Protein AF-A0A0F9YM08-F1 (afdb_monomer)

Structure (mmCIF, N/CA/C/O backbone):
data_AF-A0A0F9YM08-F1
#
_entry.id   AF-A0A0F9YM08-F1
#
loop_
_atom_site.group_PDB
_atom_site.id
_atom_site.type_symbol
_atom_site.label_atom_id
_atom_site.label_alt_id
_atom_site.label_comp_id
_atom_site.label_asym_id
_atom_site.label_entity_id
_atom_site.label_seq_id
_atom_site.pdbx_PDB_ins_code
_atom_site.Cartn_x
_atom_site.Cartn_y
_atom_site.Cartn_z
_atom_site.occupancy
_atom_site.B_iso_or_equiv
_atom_site.auth_seq_id
_atom_site.auth_comp_id
_atom_site.auth_asym_id
_atom_site.auth_atom_id
_atom_site.pdbx_PDB_model_num
ATOM 1 N N . MET A 1 1 ? -4.541 -11.340 -5.999 1.00 58.19 1 MET A N 1
ATOM 2 C CA . MET A 1 1 ? -4.323 -10.224 -6.951 1.00 58.19 1 MET A CA 1
ATOM 3 C C . MET A 1 1 ? -3.268 -9.339 -6.348 1.00 58.19 1 MET A C 1
ATOM 5 O O . MET A 1 1 ? -3.347 -9.070 -5.155 1.00 58.19 1 MET A O 1
ATOM 9 N N . LYS A 1 2 ? -2.281 -8.975 -7.155 1.00 74.56 2 LYS A N 1
ATOM 10 C CA . LYS A 1 2 ? -1.009 -8.440 -6.691 1.00 74.56 2 LYS A CA 1
ATOM 11 C C . LYS A 1 2 ? -1.185 -7.035 -6.115 1.00 74.56 2 LYS A C 1
ATOM 13 O O . LYS A 1 2 ? -2.090 -6.307 -6.532 1.00 74.56 2 LYS A O 1
ATOM 18 N N . LEU A 1 3 ? -0.377 -6.713 -5.114 1.00 77.06 3 LEU A N 1
ATOM 19 C CA . LEU A 1 3 ? -0.469 -5.496 -4.314 1.00 77.06 3 LEU A CA 1
ATOM 20 C C . LEU A 1 3 ? 0.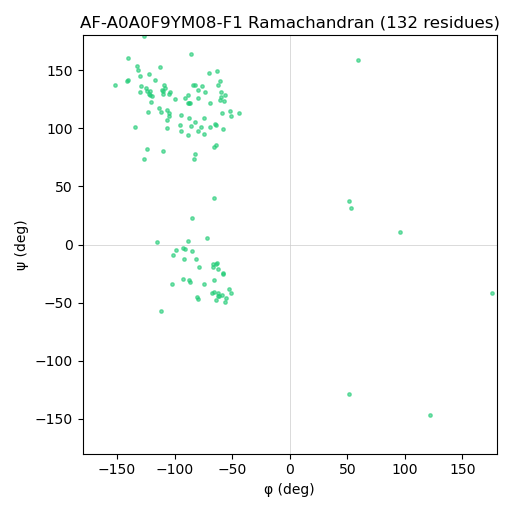871 -4.770 -4.363 1.00 77.06 3 LEU A C 1
ATOM 22 O O . LEU A 1 3 ? 1.907 -5.407 -4.193 1.00 77.06 3 LEU A O 1
ATOM 26 N N . VAL A 1 4 ? 0.817 -3.460 -4.568 1.00 80.94 4 VAL A N 1
ATOM 27 C CA . VAL A 1 4 ? 1.946 -2.545 -4.428 1.00 80.94 4 VAL A CA 1
ATOM 28 C C . VAL A 1 4 ? 1.699 -1.667 -3.206 1.00 80.94 4 VAL A C 1
ATOM 30 O O . VAL A 1 4 ? 0.616 -1.104 -3.052 1.00 80.94 4 VAL A O 1
ATOM 33 N N . VAL A 1 5 ? 2.688 -1.573 -2.329 1.00 79.81 5 VAL A N 1
ATOM 34 C CA . VAL A 1 5 ? 2.722 -0.645 -1.201 1.00 79.81 5 VAL A CA 1
ATOM 35 C C . VAL A 1 5 ? 3.692 0.460 -1.557 1.00 79.81 5 VAL A C 1
ATOM 37 O O . VAL A 1 5 ? 4.887 0.206 -1.654 1.00 79.81 5 VAL A O 1
ATOM 40 N N . ASP A 1 6 ? 3.156 1.650 -1.788 1.00 81.25 6 ASP A N 1
ATOM 41 C CA . ASP A 1 6 ? 3.909 2.857 -2.097 1.00 81.25 6 ASP A CA 1
ATOM 42 C C . ASP A 1 6 ? 3.873 3.773 -0.873 1.00 81.25 6 ASP A C 1
ATOM 44 O O . ASP A 1 6 ? 2.821 4.296 -0.489 1.00 81.25 6 ASP A O 1
ATOM 48 N N . SER A 1 7 ? 5.010 3.866 -0.194 1.00 80.88 7 SER A N 1
ATOM 49 C CA . SER A 1 7 ? 5.114 4.473 1.131 1.00 80.88 7 SER A CA 1
ATOM 50 C C . SER A 1 7 ? 6.391 5.290 1.249 1.00 80.88 7 SER A C 1
ATOM 52 O O . SER A 1 7 ? 7.436 4.884 0.740 1.00 80.88 7 SER A O 1
ATOM 54 N N . TYR A 1 8 ? 6.308 6.428 1.930 1.00 78.44 8 TYR A N 1
ATOM 55 C CA . TYR A 1 8 ? 7.387 7.406 1.998 1.00 78.44 8 TYR A CA 1
ATOM 56 C C . TYR A 1 8 ? 7.989 7.480 3.400 1.00 78.44 8 TYR A C 1
ATOM 58 O O . TYR A 1 8 ? 9.177 7.231 3.557 1.00 78.44 8 TYR A O 1
ATOM 66 N N . GLU A 1 9 ? 7.186 7.759 4.428 1.00 80.38 9 GLU A N 1
ATOM 67 C CA . GLU A 1 9 ? 7.691 7.889 5.802 1.00 80.38 9 GLU A CA 1
ATOM 68 C C . GLU A 1 9 ? 7.737 6.533 6.509 1.00 80.38 9 GLU A C 1
ATOM 70 O O . GLU A 1 9 ? 8.618 6.274 7.330 1.00 80.38 9 GLU A O 1
ATOM 75 N N . ILE A 1 10 ? 6.804 5.640 6.177 1.00 83.19 10 ILE A N 1
ATOM 76 C CA . ILE A 1 10 ? 6.689 4.337 6.827 1.00 83.19 10 ILE A CA 1
ATOM 77 C C . ILE A 1 10 ? 7.232 3.248 5.906 1.00 83.19 10 ILE A C 1
ATOM 79 O O . ILE A 1 10 ? 6.797 3.147 4.763 1.00 83.19 10 ILE A O 1
ATOM 83 N N . PRO A 1 11 ? 8.103 2.346 6.387 1.00 85.12 11 PRO A N 1
ATOM 84 C CA . PRO A 1 11 ? 8.531 1.202 5.594 1.00 85.12 11 PRO A CA 1
ATOM 85 C C . PRO A 1 11 ? 7.347 0.335 5.135 1.00 85.12 11 PRO A C 1
ATOM 87 O O . PRO A 1 11 ? 6.599 -0.212 5.955 1.00 85.12 11 PRO A O 1
ATOM 90 N N . GLY A 1 12 ? 7.214 0.127 3.822 1.00 84.88 12 GLY A N 1
ATOM 91 C CA . GLY A 1 12 ? 6.104 -0.627 3.228 1.00 84.88 12 GLY A CA 1
ATOM 92 C C . GLY A 1 12 ? 5.969 -2.070 3.733 1.00 84.88 12 GLY A C 1
ATOM 93 O O . GLY A 1 12 ? 4.868 -2.630 3.763 1.00 84.88 12 GLY A O 1
ATOM 94 N N . ILE A 1 13 ? 7.059 -2.674 4.223 1.00 86.00 13 ILE A N 1
ATOM 95 C CA . ILE A 1 13 ? 7.022 -3.968 4.922 1.00 86.00 13 ILE A CA 1
ATOM 96 C C . ILE A 1 13 ? 6.117 -3.917 6.161 1.00 86.00 13 ILE A C 1
ATOM 98 O O . ILE A 1 13 ? 5.360 -4.862 6.396 1.00 86.00 13 ILE A O 1
ATOM 102 N N . ILE A 1 14 ? 6.189 -2.851 6.964 1.00 87.69 14 ILE A N 1
ATOM 103 C CA . ILE A 1 14 ? 5.410 -2.713 8.205 1.00 87.69 14 ILE A CA 1
ATOM 104 C C . ILE A 1 14 ? 3.921 -2.668 7.864 1.00 87.69 14 ILE A C 1
ATOM 106 O O . ILE A 1 14 ? 3.127 -3.429 8.423 1.00 87.69 14 ILE A O 1
ATOM 110 N N . ILE A 1 15 ? 3.568 -1.846 6.875 1.00 87.50 15 ILE A N 1
ATOM 111 C CA . ILE A 1 15 ? 2.209 -1.722 6.338 1.00 87.50 15 ILE A CA 1
ATOM 112 C C . ILE A 1 15 ? 1.700 -3.087 5.854 1.00 87.50 15 ILE A C 1
ATOM 114 O O . ILE A 1 15 ? 0.615 -3.535 6.236 1.00 87.50 15 ILE A O 1
ATOM 118 N N . SER A 1 16 ? 2.512 -3.786 5.059 1.00 87.62 16 SER A N 1
ATOM 119 C CA . SER A 1 16 ? 2.169 -5.083 4.468 1.00 87.62 16 SER A CA 1
ATOM 120 C C . SER A 1 16 ? 1.908 -6.167 5.510 1.00 87.62 16 SER A C 1
ATOM 122 O O . SER A 1 16 ? 0.922 -6.907 5.417 1.00 87.62 16 SER A O 1
ATOM 124 N N . LYS A 1 17 ? 2.761 -6.241 6.537 1.00 87.44 17 LYS A N 1
ATOM 125 C CA . LYS A 1 17 ? 2.621 -7.208 7.630 1.00 87.44 17 LYS A CA 1
ATOM 126 C C . LYS A 1 17 ? 1.395 -6.926 8.492 1.00 87.44 17 LYS A C 1
ATOM 128 O O . LYS A 1 17 ? 0.691 -7.864 8.852 1.00 87.44 17 LYS A O 1
ATOM 133 N N . GLN A 1 18 ? 1.114 -5.665 8.815 1.00 86.75 18 GLN A N 1
ATOM 134 C CA . GLN A 1 18 ? 0.013 -5.337 9.723 1.00 86.75 18 GLN A CA 1
ATOM 135 C C . GLN A 1 18 ? -1.363 -5.362 9.049 1.00 86.75 18 GLN A C 1
ATOM 137 O O . GLN A 1 18 ? -2.296 -5.955 9.591 1.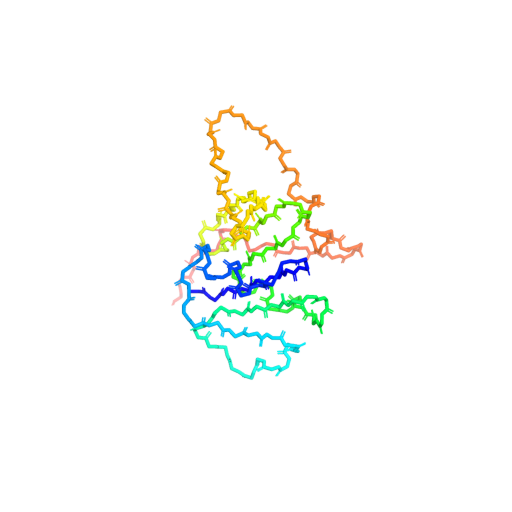00 86.75 18 GLN A O 1
ATOM 142 N N . ILE A 1 19 ? -1.509 -4.744 7.872 1.00 84.44 19 ILE A N 1
ATOM 143 C CA . ILE A 1 19 ? -2.819 -4.602 7.214 1.00 84.44 19 ILE A CA 1
ATOM 144 C C . ILE A 1 19 ? -3.211 -5.884 6.484 1.00 84.44 19 ILE A C 1
ATOM 146 O O . ILE A 1 19 ? -4.349 -6.345 6.597 1.00 84.44 19 ILE A O 1
ATOM 150 N N . PHE A 1 20 ? -2.276 -6.469 5.736 1.00 81.25 20 PHE A N 1
ATOM 151 C CA . PHE A 1 20 ? -2.569 -7.596 4.850 1.00 81.25 20 PHE A CA 1
ATOM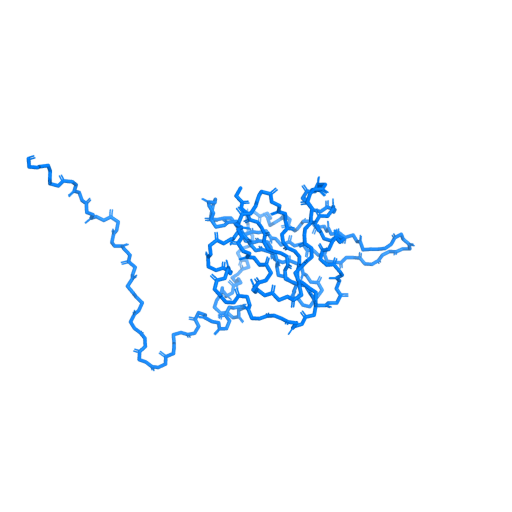 152 C C . PHE A 1 20 ? -2.154 -8.945 5.437 1.00 81.25 20 PHE A C 1
ATOM 154 O O . PHE A 1 20 ? -2.532 -9.979 4.889 1.00 81.25 20 PHE A O 1
ATOM 161 N N . LYS A 1 21 ? -1.427 -8.951 6.567 1.00 82.12 21 LYS A N 1
ATOM 162 C CA . LYS A 1 21 ? -0.910 -10.168 7.221 1.00 82.12 21 LYS A CA 1
ATOM 163 C C . LYS A 1 21 ? -0.101 -11.044 6.260 1.00 82.12 21 LYS A C 1
ATOM 165 O O . LYS A 1 21 ? -0.099 -12.269 6.371 1.00 82.12 21 LYS A O 1
ATOM 170 N N . CYS A 1 22 ? 0.564 -10.413 5.294 1.00 76.75 22 CYS A N 1
ATOM 171 C CA . CYS A 1 22 ? 1.325 -11.109 4.268 1.00 76.75 22 CYS A CA 1
ATOM 172 C C . CYS A 1 22 ? 2.691 -11.540 4.808 1.00 76.75 22 CYS A C 1
ATOM 174 O O . CYS A 1 22 ? 3.408 -10.750 5.420 1.00 76.75 22 CYS A O 1
ATOM 176 N N . SER A 1 23 ? 3.053 -12.795 4.547 1.00 70.00 23 SER A N 1
ATOM 177 C CA . SER A 1 23 ? 4.379 -13.350 4.838 1.00 70.00 23 SER A CA 1
ATOM 178 C C . SER A 1 23 ? 5.336 -13.233 3.650 1.00 70.00 23 SER A C 1
ATOM 180 O O . SER A 1 23 ? 6.538 -13.095 3.857 1.00 70.00 23 SER A O 1
ATOM 182 N N . ASN A 1 24 ? 4.814 -13.252 2.418 1.00 83.31 24 ASN A N 1
ATOM 183 C CA . ASN A 1 24 ? 5.601 -13.112 1.196 1.00 83.31 24 ASN A CA 1
ATOM 184 C C . ASN A 1 24 ? 5.589 -11.650 0.730 1.00 83.31 24 ASN A C 1
ATOM 186 O O . ASN A 1 24 ? 4.574 -11.159 0.226 1.00 83.31 24 ASN A O 1
ATOM 190 N N . ILE A 1 25 ? 6.697 -10.955 0.980 1.00 85.94 25 ILE A N 1
ATOM 191 C CA . ILE A 1 25 ? 6.882 -9.533 0.685 1.00 85.94 25 ILE A CA 1
ATOM 192 C C . ILE A 1 25 ? 8.183 -9.376 -0.099 1.00 85.94 25 ILE A C 1
ATOM 194 O O . ILE A 1 25 ? 9.199 -9.982 0.239 1.00 85.94 25 ILE A O 1
ATOM 198 N N . THR A 1 26 ? 8.156 -8.558 -1.141 1.00 85.56 26 THR A N 1
ATOM 199 C CA . THR A 1 26 ? 9.310 -8.242 -1.979 1.00 85.56 26 THR A CA 1
ATOM 200 C C . THR A 1 26 ? 9.517 -6.738 -1.972 1.00 85.56 26 THR A C 1
ATOM 202 O O . THR A 1 26 ? 8.669 -5.998 -2.462 1.00 85.56 26 THR A O 1
ATOM 205 N N . GLU A 1 27 ? 10.632 -6.281 -1.409 1.00 84.44 27 GLU A N 1
ATOM 206 C CA . GLU A 1 27 ? 11.048 -4.887 -1.556 1.00 84.44 27 GLU A CA 1
ATOM 207 C C . GLU A 1 27 ? 11.584 -4.656 -2.965 1.00 84.44 27 GLU A C 1
ATOM 209 O O . GLU A 1 27 ? 12.403 -5.430 -3.464 1.00 84.44 27 GLU A O 1
ATOM 214 N N . LEU A 1 28 ? 11.102 -3.595 -3.596 1.00 80.56 28 LEU A N 1
ATOM 215 C CA . LEU A 1 28 ? 11.549 -3.129 -4.894 1.00 80.56 28 LEU A CA 1
ATOM 216 C C . LEU A 1 28 ? 12.413 -1.893 -4.697 1.00 80.56 28 LEU A C 1
ATOM 218 O O . LEU A 1 28 ? 12.004 -0.950 -4.020 1.00 80.56 28 LEU A O 1
ATOM 222 N N . LYS A 1 29 ? 13.591 -1.911 -5.318 1.00 75.94 29 LYS A N 1
ATOM 223 C CA . LYS A 1 29 ? 14.453 -0.732 -5.442 1.00 75.94 29 LYS A CA 1
ATOM 224 C C . LYS A 1 29 ? 14.347 -0.142 -6.842 1.00 75.94 29 LYS A C 1
ATOM 226 O O . LYS A 1 29 ? 14.381 1.072 -6.987 1.00 75.94 29 LYS A O 1
ATOM 231 N N . ASP A 1 30 ? 14.167 -0.997 -7.848 1.00 73.62 30 ASP A N 1
ATOM 232 C CA . ASP A 1 30 ? 13.883 -0.619 -9.229 1.00 73.62 30 ASP A CA 1
ATOM 233 C C . ASP A 1 30 ? 12.697 -1.446 -9.774 1.00 73.62 30 ASP A C 1
ATOM 235 O O . ASP A 1 30 ? 12.464 -2.593 -9.395 1.00 73.62 30 ASP A O 1
ATOM 239 N N . ILE A 1 31 ? 11.933 -0.873 -10.705 1.00 72.50 31 ILE A N 1
ATOM 240 C CA . ILE A 1 31 ? 10.829 -1.527 -11.411 1.00 72.50 31 ILE A CA 1
ATOM 241 C C . ILE A 1 31 ? 11.356 -2.656 -12.287 1.00 72.50 31 ILE A C 1
ATOM 243 O O . ILE A 1 31 ? 10.671 -3.656 -12.498 1.00 72.50 31 ILE A O 1
ATOM 247 N N . ASN A 1 32 ? 12.589 -2.495 -12.772 1.00 75.00 32 ASN A N 1
ATOM 248 C CA . ASN A 1 32 ? 13.280 -3.476 -13.594 1.00 75.00 32 ASN A CA 1
ATOM 249 C C . ASN A 1 32 ? 13.605 -4.761 -12.816 1.00 75.00 32 ASN A C 1
ATOM 251 O O . ASN A 1 32 ? 13.828 -5.801 -13.434 1.00 75.00 32 ASN A O 1
ATOM 255 N N . ASP A 1 33 ? 13.550 -4.728 -11.478 1.00 74.19 33 ASP A N 1
ATOM 256 C CA . ASP A 1 33 ? 13.682 -5.924 -10.639 1.00 74.19 33 ASP A CA 1
ATOM 257 C C . ASP A 1 33 ? 12.493 -6.887 -10.831 1.00 74.19 33 ASP A C 1
ATOM 259 O O . ASP A 1 33 ? 12.585 -8.085 -10.537 1.00 74.19 33 ASP A O 1
ATOM 263 N N . ILE A 1 34 ? 11.367 -6.397 -11.368 1.00 75.62 34 ILE A N 1
ATOM 264 C CA . ILE A 1 34 ? 10.211 -7.218 -11.732 1.00 75.62 34 ILE A CA 1
ATOM 265 C C . ILE A 1 34 ? 10.442 -7.842 -13.112 1.00 75.62 34 ILE A C 1
ATOM 267 O O . ILE A 1 34 ? 9.884 -7.423 -14.124 1.00 75.62 34 ILE A O 1
ATOM 271 N N . THR A 1 35 ? 11.249 -8.897 -13.143 1.00 73.31 35 THR A N 1
ATOM 272 C CA . THR A 1 35 ? 11.428 -9.737 -14.339 1.00 73.31 35 THR A CA 1
ATOM 273 C C . THR A 1 35 ? 10.225 -10.643 -14.592 1.00 73.31 35 THR A C 1
ATOM 275 O O . THR A 1 35 ? 9.843 -10.885 -15.734 1.00 73.31 35 THR A O 1
ATOM 278 N N . GLU A 1 36 ? 9.586 -11.106 -13.519 1.00 75.50 36 GLU A N 1
ATOM 279 C CA . GLU A 1 36 ? 8.366 -11.901 -13.559 1.00 75.50 36 GLU A CA 1
ATOM 280 C C . GLU A 1 36 ? 7.444 -11.485 -12.417 1.00 75.50 36 GLU A C 1
ATOM 282 O O . GLU A 1 36 ? 7.872 -11.219 -11.287 1.00 75.50 36 GLU A O 1
ATOM 287 N N . ILE A 1 37 ? 6.147 -11.440 -12.709 1.00 73.06 37 ILE A N 1
ATOM 288 C CA . ILE A 1 37 ? 5.174 -10.995 -11.732 1.00 73.06 37 ILE A CA 1
ATOM 289 C C . ILE A 1 37 ? 4.738 -12.155 -10.820 1.00 73.06 37 ILE A C 1
ATOM 291 O O . ILE A 1 37 ? 3.860 -12.946 -11.176 1.00 73.06 37 ILE A O 1
ATOM 295 N N . LYS A 1 38 ? 5.282 -12.181 -9.603 1.00 75.81 38 LYS A N 1
ATOM 296 C CA . LYS A 1 38 ? 5.082 -13.208 -8.568 1.00 75.81 38 LYS A CA 1
ATOM 297 C C . LYS A 1 38 ? 3.838 -12.950 -7.709 1.00 75.81 38 LYS A C 1
ATOM 299 O O . LYS A 1 38 ? 3.291 -11.846 -7.695 1.00 75.81 38 LYS A O 1
ATOM 304 N N . ASP A 1 39 ? 3.393 -13.973 -6.976 1.00 75.56 39 ASP A N 1
ATOM 305 C CA . ASP A 1 39 ? 2.344 -13.847 -5.953 1.00 75.56 39 ASP A CA 1
ATOM 306 C C . ASP A 1 39 ? 2.954 -13.364 -4.625 1.00 75.56 39 ASP A C 1
ATOM 308 O O . ASP A 1 39 ? 3.203 -14.124 -3.688 1.00 75.56 39 ASP A O 1
ATOM 312 N N . THR A 1 40 ? 3.305 -12.080 -4.605 1.00 78.75 40 THR A N 1
ATOM 313 C CA . THR A 1 40 ? 3.952 -11.385 -3.487 1.00 78.75 40 THR A CA 1
ATOM 314 C C . THR A 1 40 ? 3.367 -9.981 -3.343 1.00 78.75 40 THR A C 1
ATOM 316 O O . THR A 1 40 ? 2.752 -9.450 -4.277 1.00 78.75 40 THR A O 1
ATOM 319 N N . VAL A 1 41 ? 3.542 -9.382 -2.166 1.00 82.56 41 VAL A N 1
ATOM 320 C CA . VAL A 1 41 ? 3.307 -7.949 -1.975 1.00 82.56 41 VAL A CA 1
ATOM 321 C C . VAL A 1 41 ? 4.586 -7.211 -2.324 1.00 82.56 41 VAL A C 1
ATOM 323 O O . VAL A 1 41 ? 5.630 -7.460 -1.728 1.00 82.56 41 VAL A O 1
ATOM 326 N N . TYR A 1 42 ? 4.497 -6.308 -3.287 1.00 83.88 42 TYR A N 1
ATOM 327 C CA . TYR A 1 42 ? 5.613 -5.474 -3.690 1.00 83.88 42 TYR A CA 1
ATOM 328 C C . TYR A 1 42 ? 5.622 -4.208 -2.841 1.00 83.88 42 TYR A C 1
ATOM 330 O O . TYR A 1 42 ? 4.636 -3.480 -2.823 1.00 83.88 42 TYR A O 1
ATOM 338 N N . CYS A 1 43 ? 6.712 -3.949 -2.133 1.00 84.12 43 CYS A N 1
ATOM 339 C CA . CYS A 1 43 ? 6.875 -2.755 -1.313 1.00 84.12 43 CYS A CA 1
ATOM 340 C C . CYS A 1 43 ? 7.902 -1.838 -1.950 1.00 84.12 43 CYS A C 1
ATOM 342 O O . CYS A 1 43 ? 8.992 -2.286 -2.289 1.00 84.12 43 CYS A O 1
ATOM 344 N N . VAL A 1 44 ? 7.565 -0.564 -2.064 1.00 80.06 44 VAL A N 1
ATOM 345 C CA . VAL A 1 44 ? 8.464 0.488 -2.518 1.00 80.06 44 VAL A CA 1
ATOM 346 C C . VAL A 1 44 ? 8.538 1.505 -1.390 1.00 80.06 44 VAL A C 1
ATOM 348 O O . VAL A 1 44 ? 7.514 1.901 -0.821 1.00 80.06 44 VAL A O 1
ATOM 351 N N . HIS A 1 45 ? 9.764 1.842 -1.014 1.00 72.62 45 HIS A N 1
ATOM 352 C CA . HIS A 1 45 ? 10.047 2.794 0.045 1.00 72.62 45 HIS A CA 1
ATOM 353 C C . HIS A 1 45 ? 10.936 3.902 -0.504 1.00 72.62 45 HIS A C 1
ATOM 355 O O . HIS A 1 45 ? 11.919 3.603 -1.190 1.00 72.62 45 HIS A O 1
ATOM 361 N N . GLU A 1 46 ? 10.549 5.147 -0.211 1.00 63.78 46 GLU A N 1
ATOM 362 C CA . GLU A 1 46 ? 11.096 6.370 -0.813 1.00 63.78 46 GLU A CA 1
ATOM 363 C C . GLU A 1 46 ? 10.895 6.379 -2.348 1.00 63.78 46 GLU A C 1
ATOM 365 O O . GLU A 1 46 ? 10.667 5.338 -2.960 1.00 63.78 46 GLU A O 1
ATOM 370 N N . GLU A 1 47 ? 10.919 7.541 -3.011 1.00 62.47 47 GLU A N 1
ATOM 371 C CA . GLU A 1 47 ? 10.721 7.695 -4.476 1.00 62.47 47 GLU A CA 1
ATOM 372 C C . GLU A 1 47 ? 11.849 7.059 -5.331 1.00 62.47 47 GLU A C 1
ATOM 374 O O . GLU A 1 47 ? 12.299 7.605 -6.334 1.00 62.47 47 GLU A O 1
ATOM 379 N N . SER A 1 48 ? 12.341 5.886 -4.947 1.00 62.84 48 SER A N 1
ATOM 380 C CA . SER A 1 48 ? 13.407 5.130 -5.596 1.00 62.84 48 SER A CA 1
ATOM 381 C C . SER A 1 48 ? 13.039 4.662 -7.006 1.00 62.84 48 SER A C 1
ATOM 383 O O . SER A 1 48 ? 13.925 4.316 -7.786 1.00 62.84 48 SER A O 1
ATOM 385 N N . CYS A 1 49 ? 11.747 4.662 -7.359 1.00 67.00 49 CYS A N 1
ATOM 386 C CA . CYS A 1 49 ? 11.265 3.967 -8.539 1.00 67.00 49 CYS A CA 1
ATOM 387 C C . CYS A 1 49 ? 9.992 4.574 -9.169 1.00 67.00 49 CYS A C 1
ATOM 389 O O . CYS A 1 49 ? 9.018 4.878 -8.480 1.00 67.00 49 CYS A O 1
ATOM 391 N N . ASP A 1 50 ? 9.953 4.682 -10.506 1.00 71.69 50 ASP A N 1
ATOM 392 C CA . ASP A 1 50 ? 8.741 5.054 -11.251 1.00 71.69 50 ASP A CA 1
ATOM 393 C C . ASP A 1 50 ? 7.766 3.871 -11.367 1.00 71.69 50 ASP A C 1
ATOM 395 O O . ASP A 1 50 ? 7.889 2.989 -12.221 1.00 71.69 50 ASP A O 1
ATOM 399 N N . LEU A 1 51 ? 6.736 3.889 -10.523 1.00 73.62 51 LEU A N 1
ATOM 400 C CA . LEU A 1 51 ? 5.732 2.829 -10.447 1.00 73.62 51 LEU A CA 1
ATOM 401 C C . LEU A 1 51 ? 4.546 3.018 -11.399 1.00 73.62 51 LEU A C 1
ATOM 403 O O . LEU 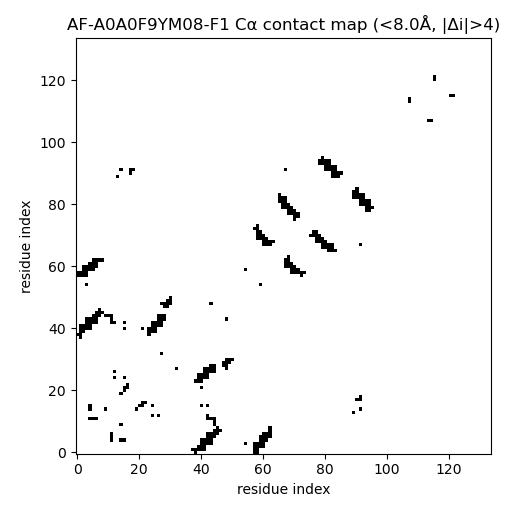A 1 51 ? 3.619 2.207 -11.357 1.00 73.62 51 LEU A O 1
ATOM 407 N N . ARG A 1 52 ? 4.523 4.056 -12.253 1.00 73.62 52 ARG A N 1
ATOM 408 C CA . ARG A 1 52 ? 3.352 4.377 -13.102 1.00 73.62 52 ARG A CA 1
ATOM 409 C C . ARG A 1 52 ? 2.847 3.169 -13.891 1.00 73.62 52 ARG A C 1
ATOM 411 O O . ARG A 1 52 ? 1.644 2.925 -13.945 1.00 73.62 52 ARG A O 1
ATOM 418 N N . LYS A 1 53 ? 3.771 2.375 -14.442 1.00 70.50 53 LYS A N 1
ATOM 419 C CA . LYS A 1 53 ? 3.449 1.186 -15.246 1.00 70.50 53 LYS A CA 1
ATOM 420 C C . LYS A 1 53 ? 2.766 0.086 -14.437 1.00 70.50 53 LYS A C 1
ATOM 422 O O . LYS A 1 53 ? 1.832 -0.533 -14.935 1.00 70.50 53 LYS A O 1
ATOM 427 N N . ILE A 1 54 ? 3.206 -0.163 -13.202 1.00 73.44 54 ILE A N 1
ATOM 428 C CA . ILE A 1 54 ? 2.651 -1.251 -12.383 1.00 73.44 54 ILE A CA 1
ATOM 429 C C . ILE A 1 54 ? 1.431 -0.808 -11.590 1.00 73.44 54 ILE A C 1
ATOM 431 O O . ILE A 1 54 ? 0.519 -1.607 -11.402 1.00 73.44 54 ILE A O 1
ATOM 435 N N . LYS A 1 55 ? 1.351 0.467 -11.189 1.00 73.75 55 LYS A N 1
ATOM 436 C CA . LYS A 1 55 ? 0.196 0.990 -10.457 1.00 73.75 55 LYS A CA 1
ATOM 437 C C . LYS A 1 55 ? -1.091 0.686 -11.200 1.00 73.75 55 LYS A C 1
ATOM 439 O O . LYS A 1 55 ? -2.049 0.276 -10.564 1.00 73.75 55 LYS A O 1
ATOM 444 N N . TYR A 1 56 ? -1.113 0.763 -12.533 1.00 70.31 56 TYR A N 1
ATOM 445 C CA . TYR A 1 56 ? -2.294 0.434 -13.336 1.00 70.31 56 TYR A CA 1
ATOM 446 C C . TYR A 1 56 ? -2.846 -0.984 -13.076 1.00 70.31 56 TYR A C 1
ATOM 448 O O . TYR A 1 56 ? -4.044 -1.128 -12.835 1.00 70.31 56 TYR A O 1
ATOM 456 N N . TYR A 1 57 ? -1.985 -2.004 -13.025 1.00 71.88 57 TYR A N 1
ATOM 457 C CA . TYR A 1 57 ? -2.389 -3.419 -12.981 1.00 71.88 57 TYR A CA 1
ATOM 458 C C . TYR A 1 57 ? -2.553 -4.003 -11.569 1.00 71.88 57 TYR A C 1
ATOM 460 O O . TYR A 1 57 ? -3.073 -5.111 -11.411 1.00 71.88 57 TYR A O 1
ATOM 468 N N . PHE A 1 58 ? -2.094 -3.298 -10.536 1.00 79.56 58 PHE A N 1
ATOM 469 C CA . PHE A 1 58 ? -1.997 -3.829 -9.178 1.00 79.56 58 PHE A CA 1
ATOM 470 C C . PHE A 1 58 ? -2.982 -3.112 -8.257 1.00 79.56 58 PHE A C 1
ATOM 472 O O . PHE A 1 58 ? -3.345 -1.957 -8.473 1.00 79.56 58 PHE A O 1
ATOM 479 N N . ASN A 1 59 ? -3.421 -3.801 -7.203 1.00 82.75 59 ASN A N 1
ATOM 480 C CA . ASN A 1 59 ? -3.972 -3.079 -6.062 1.00 82.75 59 ASN A CA 1
ATOM 481 C C . ASN A 1 59 ? -2.867 -2.210 -5.473 1.00 82.75 59 ASN A C 1
ATOM 483 O O . ASN A 1 59 ? -1.703 -2.606 -5.500 1.00 82.75 59 ASN A O 1
ATOM 487 N N . GLU A 1 60 ? -3.232 -1.077 -4.900 1.00 85.06 60 GLU A N 1
ATOM 488 C CA . GLU A 1 60 ? -2.254 -0.154 -4.334 1.00 85.06 60 GLU A CA 1
ATOM 489 C C . GLU A 1 60 ? -2.647 0.241 -2.921 1.00 85.06 60 GLU A C 1
ATOM 491 O O . GLU A 1 60 ? -3.829 0.362 -2.597 1.00 85.06 60 GLU A O 1
ATOM 496 N N . ILE A 1 61 ? -1.649 0.420 -2.071 1.00 85.44 61 ILE A N 1
ATOM 497 C CA . ILE A 1 61 ? -1.782 1.199 -0.852 1.00 85.44 61 ILE A CA 1
ATOM 498 C C . ILE A 1 61 ? -0.788 2.348 -0.936 1.00 85.44 61 ILE A C 1
ATOM 500 O O . ILE A 1 61 ? 0.382 2.130 -1.238 1.00 85.44 61 ILE A O 1
ATOM 504 N N . VAL A 1 62 ? -1.293 3.557 -0.732 1.00 84.75 62 VAL A N 1
ATOM 505 C CA . VAL A 1 62 ? -0.532 4.796 -0.869 1.00 84.75 62 VAL A CA 1
ATOM 506 C C . VAL A 1 62 ? -0.562 5.527 0.460 1.00 84.75 62 VAL A C 1
ATOM 508 O O . VAL A 1 62 ? -1.627 5.685 1.067 1.00 84.75 62 VAL A O 1
ATOM 511 N N . GLU A 1 63 ? 0.605 5.968 0.905 1.00 82.19 63 GLU A N 1
ATOM 512 C CA . GLU A 1 63 ? 0.742 6.864 2.044 1.00 82.19 63 GLU A CA 1
ATOM 513 C C . GLU A 1 63 ? 0.455 8.316 1.641 1.00 82.19 63 GLU A C 1
ATOM 515 O O . GLU A 1 63 ? 1.019 8.842 0.684 1.00 82.19 63 GLU A O 1
ATOM 520 N N . ILE A 1 64 ? -0.462 8.970 2.357 1.00 81.75 64 ILE A N 1
ATOM 521 C CA . ILE A 1 64 ? -0.860 10.361 2.125 1.00 81.75 64 ILE A CA 1
ATOM 522 C C . ILE A 1 64 ? -0.918 11.079 3.473 1.00 81.75 64 ILE A C 1
ATOM 524 O O . ILE A 1 64 ? -1.915 10.981 4.201 1.00 81.75 64 ILE A O 1
ATOM 528 N N . LYS A 1 65 ? 0.124 11.861 3.783 1.00 80.88 65 LYS A N 1
ATOM 529 C CA . LYS A 1 65 ? 0.287 12.508 5.099 1.00 80.88 65 LYS A CA 1
ATOM 530 C C . LYS A 1 65 ? 0.142 11.443 6.205 1.00 80.88 65 LYS A C 1
ATOM 532 O O . LYS A 1 65 ? 0.702 10.366 6.094 1.00 80.88 65 LYS A O 1
ATOM 537 N N . ASN A 1 66 ? -0.713 11.679 7.202 1.00 81.12 66 ASN A N 1
ATOM 538 C CA . ASN A 1 66 ? -0.936 10.756 8.324 1.00 81.12 66 ASN A CA 1
ATOM 539 C C . ASN A 1 66 ? -1.976 9.654 8.029 1.00 81.12 66 ASN A C 1
ATOM 541 O O . ASN A 1 66 ? -2.603 9.128 8.952 1.00 81.12 66 ASN A O 1
ATOM 545 N N . ASN A 1 67 ? -2.220 9.325 6.759 1.00 86.38 67 ASN A N 1
ATOM 546 C CA . ASN A 1 67 ? -3.190 8.307 6.367 1.00 86.38 67 ASN A CA 1
ATOM 547 C C . ASN A 1 67 ? -2.613 7.342 5.339 1.00 86.38 67 ASN A C 1
ATOM 549 O O . ASN A 1 67 ? -1.786 7.714 4.514 1.00 86.38 67 ASN A O 1
ATOM 553 N N . LEU A 1 68 ? -3.154 6.126 5.325 1.00 88.38 68 LEU A N 1
ATOM 554 C CA . LEU A 1 68 ? -2.990 5.198 4.214 1.00 88.38 68 LEU A CA 1
ATOM 555 C C . LEU A 1 68 ? -4.306 5.049 3.463 1.00 88.38 68 LEU A C 1
ATOM 557 O O . LEU A 1 68 ? -5.372 4.877 4.065 1.00 88.38 68 LEU A O 1
ATOM 561 N N . VAL A 1 69 ? -4.223 5.052 2.139 1.00 87.50 69 VAL A N 1
ATOM 562 C CA . VAL A 1 69 ? -5.354 4.782 1.255 1.00 87.50 69 VAL A CA 1
ATOM 563 C C . VAL A 1 69 ? -5.088 3.485 0.522 1.00 87.50 69 VAL A C 1
ATOM 565 O O . VAL A 1 69 ? -4.136 3.381 -0.238 1.00 87.50 69 VAL A O 1
ATOM 568 N N . TYR A 1 70 ? -5.943 2.495 0.744 1.00 87.50 70 TYR A N 1
ATOM 569 C CA . TYR A 1 70 ? -5.914 1.233 0.023 1.00 87.50 70 TYR A CA 1
ATOM 570 C C . TYR A 1 70 ? -6.958 1.239 -1.087 1.00 87.50 70 TYR A C 1
ATOM 572 O O .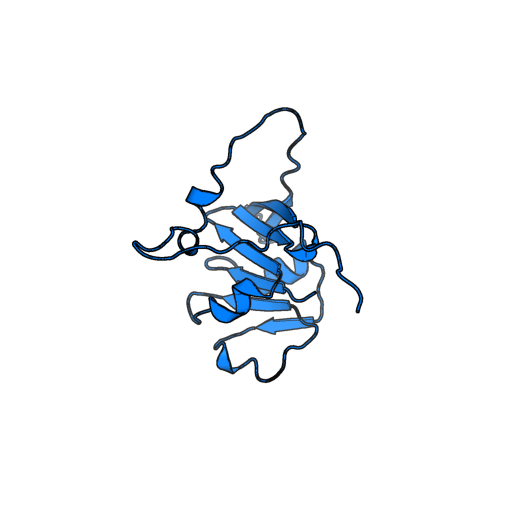 TYR A 1 70 ? -8.152 1.406 -0.826 1.00 87.50 70 TYR A O 1
ATOM 580 N N . TYR A 1 71 ? -6.520 0.972 -2.310 1.00 82.81 71 TYR A N 1
ATOM 581 C CA . TYR A 1 71 ? -7.376 0.808 -3.467 1.00 82.81 71 TYR A CA 1
ATOM 582 C C . TYR A 1 71 ? -7.369 -0.644 -3.954 1.00 82.81 71 TYR A C 1
ATOM 584 O O . TYR A 1 71 ? -6.373 -1.181 -4.449 1.00 82.81 71 TYR A O 1
ATOM 592 N N . ASN A 1 72 ? -8.528 -1.291 -3.825 1.00 80.50 72 ASN A N 1
ATOM 593 C CA . ASN A 1 72 ? -8.792 -2.601 -4.395 1.00 80.50 72 ASN A CA 1
ATOM 594 C C . ASN A 1 72 ? -9.479 -2.445 -5.753 1.00 80.50 72 ASN A C 1
ATOM 596 O O . ASN A 1 72 ? -10.703 -2.299 -5.824 1.00 80.50 72 ASN A O 1
ATOM 600 N N . LYS A 1 73 ? -8.698 -2.530 -6.830 1.00 78.62 73 LYS A N 1
ATOM 601 C CA . LYS A 1 73 ? -9.172 -2.362 -8.211 1.00 78.62 73 LYS A CA 1
ATOM 602 C C . LYS A 1 73 ? -10.201 -3.409 -8.605 1.00 78.62 73 LYS A C 1
ATOM 604 O O . LYS A 1 73 ? -11.257 -3.071 -9.127 1.00 78.62 73 LYS A O 1
ATOM 609 N N . ARG A 1 74 ? -9.947 -4.677 -8.265 1.00 74.50 74 ARG A N 1
ATOM 610 C CA . ARG A 1 74 ? -10.840 -5.798 -8.610 1.00 74.50 74 ARG A CA 1
ATOM 611 C C . ARG A 1 74 ? -12.218 -5.657 -7.982 1.00 74.50 74 ARG A C 1
ATOM 613 O O . ARG A 1 74 ? -13.214 -5.978 -8.613 1.00 74.50 74 ARG A O 1
ATOM 620 N N . LYS A 1 75 ? -12.269 -5.227 -6.722 1.00 78.25 75 LYS A N 1
ATOM 621 C CA . LYS A 1 75 ? -13.525 -5.073 -5.982 1.00 78.25 75 LYS A CA 1
ATOM 622 C C . LYS A 1 75 ? -14.122 -3.672 -6.115 1.00 78.25 75 LYS A C 1
ATOM 624 O O . LYS A 1 75 ? -15.195 -3.446 -5.573 1.00 78.25 75 LYS A O 1
ATOM 629 N N . LYS A 1 76 ? -13.435 -2.739 -6.787 1.00 77.25 76 LYS A N 1
ATOM 630 C CA . LYS A 1 76 ? -13.780 -1.308 -6.837 1.00 77.25 76 LYS A CA 1
ATOM 631 C C . LYS A 1 76 ? -13.996 -0.712 -5.427 1.00 77.25 76 LYS A C 1
ATOM 633 O O . LYS A 1 76 ? -14.874 0.121 -5.224 1.00 77.25 76 LYS A O 1
ATOM 638 N N . VAL A 1 77 ? -13.196 -1.145 -4.443 1.00 80.62 77 VAL A N 1
ATOM 639 C CA . VAL A 1 77 ? -13.291 -0.712 -3.033 1.00 80.62 77 VAL A CA 1
ATOM 640 C C . VAL A 1 77 ? -12.111 0.184 -2.677 1.00 80.62 77 VAL A C 1
ATOM 642 O O . VAL A 1 77 ? -10.967 -0.160 -2.964 1.00 80.62 77 VAL A O 1
ATOM 645 N N . ILE A 1 78 ? -12.391 1.290 -1.990 1.00 82.12 78 ILE A N 1
ATOM 646 C CA . ILE A 1 78 ? -11.381 2.146 -1.359 1.00 82.12 78 ILE A CA 1
ATOM 647 C C . ILE A 1 78 ? -11.530 2.014 0.155 1.00 82.12 78 ILE A C 1
ATOM 649 O O . ILE A 1 78 ? -12.645 2.082 0.676 1.00 82.12 78 ILE A O 1
ATOM 653 N N . LYS A 1 79 ? -10.416 1.822 0.858 1.00 85.69 79 LYS A N 1
ATOM 654 C CA . LYS A 1 79 ? -10.352 1.853 2.320 1.00 85.69 79 LYS A CA 1
ATOM 655 C C . LYS A 1 79 ? -9.358 2.905 2.774 1.00 85.69 79 LYS A C 1
ATOM 657 O O . LYS A 1 79 ? -8.326 3.100 2.140 1.00 85.69 79 LYS A O 1
ATOM 662 N N . TYR A 1 80 ? -9.658 3.524 3.904 1.00 88.12 80 TYR A N 1
ATOM 663 C CA . TYR A 1 80 ? -8.809 4.532 4.520 1.00 88.12 80 TYR A CA 1
ATOM 664 C C . TYR A 1 80 ? -8.353 4.030 5.882 1.00 88.12 80 TYR A C 1
ATOM 666 O O . TYR A 1 80 ? -9.136 3.412 6.605 1.00 88.12 80 TYR A O 1
ATOM 674 N N . TYR A 1 81 ? -7.108 4.309 6.237 1.00 88.81 81 TYR A N 1
ATOM 675 C CA . TYR A 1 81 ? -6.535 3.959 7.527 1.00 88.81 81 TYR A CA 1
ATOM 676 C C . TYR A 1 81 ? -5.859 5.188 8.123 1.00 88.81 81 TYR A C 1
ATOM 678 O O . TYR A 1 81 ? -5.059 5.830 7.448 1.00 88.81 81 TYR A O 1
ATOM 686 N N . ASN A 1 82 ? -6.149 5.482 9.389 1.00 89.00 82 ASN A N 1
ATOM 687 C CA . ASN A 1 82 ? -5.360 6.445 10.153 1.00 89.00 82 ASN A CA 1
ATOM 688 C C . ASN A 1 82 ? -4.046 5.789 10.579 1.00 89.00 82 ASN A C 1
ATOM 690 O O . ASN A 1 82 ? -4.064 4.655 11.074 1.00 89.00 82 ASN A O 1
ATOM 694 N N . ILE A 1 83 ? -2.946 6.524 10.437 1.00 88.75 83 ILE A N 1
ATOM 695 C CA . ILE A 1 83 ? -1.642 6.166 10.991 1.00 88.75 83 ILE A CA 1
ATOM 696 C C . ILE A 1 83 ? -1.586 6.692 12.426 1.00 88.75 83 ILE A C 1
ATOM 698 O O . ILE A 1 83 ? -1.755 7.887 12.670 1.00 88.75 83 ILE A O 1
ATOM 702 N N . ILE A 1 84 ? -1.367 5.797 13.385 1.00 88.50 84 ILE A N 1
ATOM 703 C CA . ILE A 1 84 ? -1.206 6.126 14.802 1.00 88.50 84 ILE A CA 1
ATOM 704 C C . ILE A 1 84 ? 0.170 5.626 15.228 1.00 88.50 84 ILE A C 1
ATOM 706 O O . ILE A 1 84 ? 0.450 4.440 15.098 1.00 88.50 84 ILE A O 1
ATOM 710 N N . LEU A 1 85 ? 1.018 6.515 15.736 1.00 87.00 85 LEU A N 1
ATOM 711 C CA . LEU A 1 85 ? 2.289 6.137 16.347 1.00 87.00 85 LEU A CA 1
ATOM 712 C C . LEU A 1 85 ? 2.064 5.913 17.849 1.00 87.00 85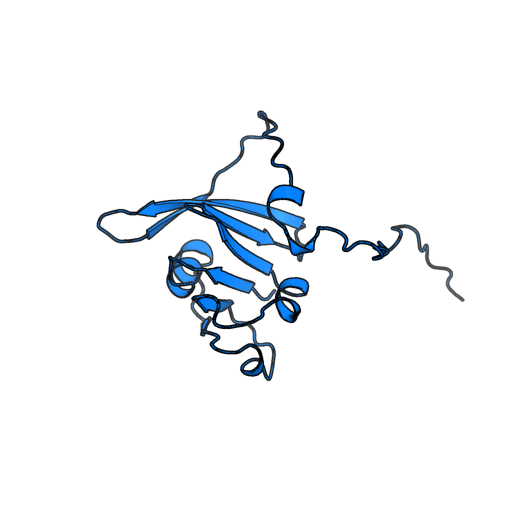 LEU A C 1
ATOM 714 O O . LEU A 1 85 ? 1.522 6.790 18.522 1.00 87.00 85 LEU A O 1
ATOM 718 N N . ASN A 1 86 ? 2.447 4.747 18.362 1.00 85.12 86 ASN A N 1
ATOM 719 C CA . ASN A 1 86 ? 2.459 4.434 19.790 1.00 85.12 86 ASN A CA 1
ATOM 720 C C . ASN A 1 86 ? 3.841 3.913 20.223 1.00 85.12 86 ASN A C 1
ATOM 722 O O . ASN A 1 86 ? 4.747 3.775 19.402 1.00 85.12 86 ASN A O 1
ATOM 726 N N . ASP A 1 87 ? 3.994 3.593 21.509 1.00 84.75 87 ASP A N 1
ATOM 727 C CA . ASP A 1 87 ? 5.262 3.109 22.081 1.00 84.75 87 ASP A CA 1
ATOM 728 C C . ASP A 1 87 ? 5.737 1.763 21.490 1.00 84.75 87 ASP A C 1
ATOM 730 O O . ASP A 1 87 ? 6.902 1.397 21.627 1.00 84.75 87 ASP A O 1
ATOM 734 N N . GLU A 1 88 ? 4.854 1.029 20.805 1.00 81.12 88 GLU A N 1
ATOM 735 C CA . GLU A 1 88 ? 5.139 -0.254 20.148 1.00 81.12 88 GLU A CA 1
ATOM 736 C C . GLU A 1 88 ? 5.406 -0.109 18.634 1.00 81.12 88 GLU A C 1
ATOM 738 O O . GLU A 1 88 ? 5.763 -1.086 17.971 1.00 81.12 88 GLU A O 1
ATOM 743 N N . GLY A 1 89 ? 5.252 1.099 18.077 1.00 84.56 89 GLY A N 1
ATOM 744 C CA . GLY A 1 89 ? 5.478 1.419 16.669 1.00 84.56 89 GLY A CA 1
ATOM 745 C C . GLY A 1 89 ? 4.251 2.006 15.963 1.00 84.56 89 GLY A C 1
ATOM 746 O O . GLY A 1 89 ? 3.469 2.767 16.528 1.00 84.56 89 GLY A O 1
ATOM 747 N N . TYR A 1 90 ? 4.104 1.698 14.675 1.00 86.69 90 TYR A N 1
ATOM 748 C CA . TYR A 1 90 ? 2.970 2.167 13.875 1.00 86.69 90 TYR A CA 1
ATOM 749 C C . TYR A 1 90 ? 1.758 1.250 14.056 1.00 86.69 90 TYR A C 1
ATOM 751 O O . TYR A 1 90 ? 1.889 0.029 14.015 1.00 86.69 90 TYR A O 1
ATOM 759 N N . ILE A 1 91 ? 0.573 1.840 14.197 1.00 87.94 91 ILE A N 1
ATOM 760 C CA . ILE A 1 91 ? -0.728 1.173 14.191 1.00 87.94 91 ILE A CA 1
ATOM 761 C C . ILE A 1 91 ? -1.584 1.777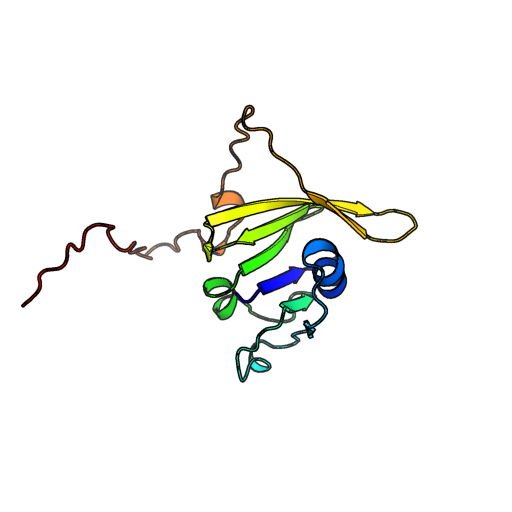 13.079 1.00 87.94 91 ILE A C 1
ATOM 763 O O . ILE A 1 91 ? -1.792 2.990 13.024 1.00 87.94 91 ILE A O 1
ATOM 767 N N . PHE A 1 92 ? -2.161 0.918 12.238 1.00 90.12 92 PHE A N 1
ATOM 768 C CA . PHE A 1 92 ? -3.076 1.329 11.170 1.00 90.12 92 PHE A CA 1
ATOM 769 C C . PHE A 1 92 ? -4.525 0.996 11.529 1.00 90.12 92 PHE A C 1
ATOM 771 O O . PHE A 1 92 ? -4.912 -0.173 11.601 1.00 90.12 92 PHE A O 1
ATOM 778 N N . LYS A 1 93 ? -5.360 2.021 11.729 1.00 89.19 93 LYS A N 1
ATOM 779 C CA . LYS A 1 93 ? -6.774 1.844 12.096 1.00 89.19 93 LYS A CA 1
ATOM 780 C C . LYS A 1 93 ? -7.692 2.165 10.922 1.00 89.19 93 LYS A C 1
ATOM 782 O O . LYS A 1 93 ? -7.766 3.317 10.504 1.00 89.19 93 LYS A O 1
ATOM 787 N N . GLU A 1 94 ? -8.428 1.162 10.432 1.00 88.50 94 GLU A N 1
ATOM 788 C CA . GLU A 1 94 ? -9.402 1.337 9.343 1.00 88.50 94 GLU A CA 1
ATOM 789 C C . GLU A 1 94 ? -10.496 2.338 9.747 1.00 88.50 94 GLU A C 1
ATOM 791 O O . GLU A 1 94 ? -11.192 2.166 10.754 1.00 88.50 94 GLU A O 1
ATOM 796 N N . ILE A 1 95 ? -10.666 3.377 8.933 1.00 88.06 95 ILE A N 1
ATOM 797 C CA . ILE A 1 95 ? -11.749 4.344 9.043 1.00 88.06 95 ILE A CA 1
ATOM 798 C C . ILE A 1 95 ? -12.981 3.700 8.414 1.00 88.06 95 ILE A C 1
ATOM 800 O O . ILE A 1 95 ? -13.179 3.711 7.199 1.00 88.06 95 ILE A O 1
ATOM 804 N N . LYS A 1 96 ? -13.832 3.124 9.260 1.00 80.06 96 LYS A N 1
ATOM 805 C CA . LYS A 1 96 ? -15.154 2.658 8.842 1.00 80.06 96 LYS A CA 1
ATOM 806 C C . LYS A 1 96 ? -16.046 3.884 8.652 1.00 80.06 96 LYS A C 1
ATOM 808 O O . LYS A 1 96 ? -16.614 4.379 9.623 1.00 80.06 96 LYS A O 1
ATOM 813 N N . GLN A 1 97 ? -16.157 4.398 7.425 1.00 58.19 97 GLN A N 1
ATOM 814 C CA . GLN A 1 97 ? -17.213 5.361 7.107 1.00 58.19 97 GLN A CA 1
ATOM 815 C C . GLN A 1 97 ? -18.560 4.692 7.400 1.00 58.19 97 GLN A C 1
ATOM 817 O O . GLN A 1 97 ? -18.939 3.720 6.748 1.00 58.19 97 GLN A O 1
ATOM 822 N N . GLN A 1 98 ? -19.277 5.194 8.405 1.00 46.22 98 GLN A N 1
ATOM 823 C CA . GLN A 1 98 ? -20.691 4.884 8.536 1.00 46.22 98 GLN A CA 1
ATOM 824 C C . GLN A 1 98 ? -21.411 5.581 7.382 1.00 46.22 98 GLN A C 1
ATOM 826 O O . GLN A 1 98 ? -21.286 6.794 7.199 1.00 46.22 98 GLN A O 1
ATOM 831 N N . ILE A 1 99 ? -22.115 4.791 6.574 1.00 41.19 99 ILE A N 1
ATOM 832 C CA . ILE A 1 99 ? -22.981 5.252 5.490 1.00 41.19 99 ILE A CA 1
ATOM 833 C C . ILE A 1 99 ? -24.024 6.183 6.128 1.00 41.19 99 ILE A C 1
ATOM 835 O O . ILE A 1 99 ? -24.959 5.723 6.771 1.00 41.19 99 ILE A O 1
ATOM 839 N N . GLY A 1 100 ? -23.807 7.494 6.036 1.00 38.59 100 GLY A N 1
ATOM 840 C CA . GLY A 1 100 ? -24.657 8.500 6.679 1.00 38.59 100 GLY A CA 1
ATOM 841 C C . GLY A 1 100 ? -24.133 9.921 6.498 1.00 38.59 100 GLY A C 1
ATOM 842 O O . GLY A 1 100 ? -24.890 10.807 6.124 1.00 38.59 100 GLY A O 1
ATOM 843 N N . ASN A 1 101 ? -22.818 10.118 6.618 1.00 37.94 101 ASN A N 1
ATOM 844 C CA . ASN A 1 101 ? -22.178 11.392 6.294 1.00 37.94 101 ASN A CA 1
ATOM 845 C C . ASN A 1 101 ? -21.401 11.249 4.988 1.00 37.94 101 ASN A C 1
ATOM 847 O O . ASN A 1 101 ? -20.294 10.711 4.966 1.00 37.94 101 ASN A O 1
ATOM 851 N N . LYS A 1 102 ? -21.991 11.723 3.884 1.00 38.28 102 LYS A N 1
ATOM 852 C CA . LYS A 1 102 ? -21.284 11.920 2.612 1.00 38.28 102 LYS A CA 1
ATOM 853 C C . LYS A 1 102 ? -20.204 12.983 2.818 1.00 38.28 102 LYS A C 1
ATOM 855 O O . LYS A 1 102 ? -20.418 14.158 2.543 1.00 38.28 102 LYS A O 1
ATOM 860 N N . VAL A 1 103 ? -19.033 12.567 3.287 1.00 41.41 103 VAL A N 1
ATOM 861 C CA . VAL A 1 103 ? -17.812 13.331 3.049 1.00 41.41 103 VAL A CA 1
ATOM 862 C C . VAL A 1 103 ? -17.543 13.177 1.557 1.00 41.41 103 VAL A C 1
ATOM 864 O O . VAL A 1 103 ? -17.117 12.114 1.104 1.00 41.41 103 VAL A O 1
ATOM 867 N N . PHE A 1 104 ? -17.887 14.200 0.777 1.00 40.91 104 PHE A N 1
ATOM 868 C CA . PHE A 1 104 ? -17.466 14.309 -0.615 1.00 40.91 104 PHE A CA 1
ATOM 869 C C . PHE A 1 104 ? -15.945 14.490 -0.620 1.00 40.91 104 PHE A C 1
ATOM 871 O O . PHE A 1 104 ? -15.431 15.601 -0.633 1.00 40.91 104 PHE A O 1
ATOM 878 N N . ILE A 1 105 ? -15.216 13.378 -0.547 1.00 49.44 105 ILE A N 1
ATOM 879 C CA . ILE A 1 105 ? -13.789 13.366 -0.844 1.00 49.44 105 ILE A CA 1
ATOM 880 C C . ILE A 1 105 ? -13.706 13.467 -2.365 1.00 49.44 105 ILE A C 1
ATOM 882 O O . ILE A 1 105 ? -14.109 12.541 -3.076 1.00 49.44 105 ILE A O 1
ATOM 886 N N . ASN A 1 106 ? -13.258 14.616 -2.868 1.00 46.06 106 ASN A N 1
ATOM 887 C CA . ASN A 1 106 ? -13.051 14.819 -4.292 1.00 46.06 106 ASN A CA 1
ATOM 888 C C . ASN A 1 106 ? -11.945 13.863 -4.765 1.00 46.06 106 ASN A C 1
ATOM 890 O O . ASN A 1 106 ? -10.762 14.081 -4.517 1.00 46.06 106 ASN A O 1
ATOM 894 N N . LYS A 1 107 ? -12.336 12.767 -5.425 1.00 50.53 107 LYS A N 1
ATOM 895 C CA . LYS A 1 107 ? -11.424 11.702 -5.878 1.00 50.53 107 LYS A CA 1
ATOM 896 C C . LYS A 1 107 ? -10.320 12.220 -6.810 1.00 50.53 107 LYS A C 1
ATOM 898 O O . LYS A 1 107 ? -9.244 11.634 -6.848 1.00 50.53 107 LYS A O 1
ATOM 903 N N . ASN A 1 108 ? -10.567 13.332 -7.502 1.00 47.97 108 ASN A N 1
ATOM 904 C CA . ASN A 1 108 ? -9.625 13.942 -8.441 1.00 47.97 108 ASN A CA 1
ATOM 905 C C . ASN A 1 108 ? -8.562 14.810 -7.750 1.00 47.97 108 ASN A C 1
ATOM 907 O O . ASN A 1 108 ? -7.581 15.195 -8.379 1.00 47.97 108 ASN A O 1
ATOM 911 N N . GLU A 1 109 ? -8.736 15.126 -6.467 1.00 50.16 109 GLU A N 1
ATOM 912 C CA . GLU A 1 109 ? -7.806 15.968 -5.708 1.00 50.16 109 GLU A CA 1
ATOM 913 C C . GLU A 1 109 ? -6.555 15.191 -5.254 1.00 50.16 109 GLU A C 1
ATOM 915 O O . GLU A 1 109 ? -5.513 15.785 -4.994 1.00 50.16 109 GLU A O 1
ATOM 920 N N . TYR A 1 110 ? -6.633 13.854 -5.231 1.00 51.19 110 TYR A N 1
ATOM 921 C CA . TYR A 1 110 ? -5.602 12.963 -4.678 1.00 51.19 110 TYR A CA 1
ATOM 922 C C . TYR A 1 110 ? -4.937 12.046 -5.715 1.00 51.19 110 TYR A C 1
ATOM 924 O O . TYR A 1 110 ? -4.080 11.238 -5.366 1.00 51.19 110 TYR A O 1
ATOM 932 N N . LEU A 1 111 ? -5.315 12.162 -6.991 1.00 53.69 111 LEU A N 1
ATOM 933 C CA . LEU A 1 111 ? -4.763 11.373 -8.096 1.00 53.69 111 LEU A CA 1
ATOM 934 C C . LEU A 1 111 ? -4.224 12.335 -9.169 1.00 53.69 111 LEU A C 1
ATOM 936 O O . LEU A 1 111 ? -4.918 12.628 -10.142 1.00 53.69 111 LEU A O 1
ATOM 940 N N . PRO A 1 112 ? -2.992 12.861 -9.015 1.00 49.41 112 PRO A N 1
ATOM 941 C CA . PRO A 1 112 ? -2.437 13.859 -9.936 1.00 49.41 112 PRO A CA 1
ATOM 942 C C . PRO A 1 112 ? -2.270 13.343 -11.375 1.00 49.41 112 PRO A C 1
ATOM 944 O O . PRO A 1 112 ? -2.243 14.134 -12.307 1.00 49.41 112 PRO A O 1
ATOM 947 N N . HIS A 1 113 ? -2.216 12.025 -11.561 1.00 49.75 113 HIS A N 1
ATOM 948 C CA . HIS A 1 113 ? -2.132 11.333 -12.852 1.00 49.75 113 HIS A CA 1
ATOM 949 C C . HIS A 1 113 ? -3.498 11.100 -13.524 1.00 49.75 113 HIS A C 1
ATOM 951 O O . HIS A 1 113 ? -3.534 10.633 -14.654 1.00 49.75 113 HIS A O 1
ATOM 957 N N . LEU A 1 114 ? -4.613 11.419 -12.851 1.00 46.16 114 LEU A N 1
ATOM 958 C CA . LEU A 1 114 ? -5.954 11.482 -13.454 1.00 46.16 114 LEU A CA 1
ATOM 959 C C . LEU A 1 114 ? -6.313 12.887 -13.948 1.00 46.16 114 LEU A C 1
ATOM 961 O O . LEU A 1 114 ? -7.384 13.073 -14.527 1.00 46.16 114 LEU A O 1
ATOM 965 N N . LYS A 1 115 ? -5.446 13.887 -13.731 1.00 46.50 115 LYS A N 1
ATOM 966 C CA . LYS A 1 115 ? -5.558 15.137 -14.479 1.00 46.50 115 LYS A CA 1
ATOM 967 C C . LYS A 1 115 ? -5.277 14.793 -15.932 1.00 46.50 115 LYS A C 1
ATOM 969 O O . LYS A 1 115 ? -4.127 14.556 -16.287 1.00 46.50 115 LYS A O 1
ATOM 974 N N . VAL A 1 116 ? -6.348 14.736 -16.722 1.00 49.75 116 VAL A N 1
ATOM 975 C CA . VAL A 1 116 ? -6.297 14.697 -18.183 1.00 49.75 116 VAL A CA 1
ATOM 976 C C . VAL A 1 116 ? -5.270 15.742 -18.602 1.00 49.75 116 VAL A C 1
ATOM 978 O O . VAL A 1 116 ? -5.450 16.930 -18.322 1.00 49.75 116 VAL A O 1
ATOM 981 N N . GLN A 1 117 ? -4.148 15.294 -19.161 1.00 52.66 117 GLN A N 1
ATOM 982 C CA . GLN A 1 117 ? -3.193 16.215 -19.761 1.00 52.66 117 GLN A CA 1
ATOM 983 C C . GLN A 1 117 ? -3.938 16.942 -20.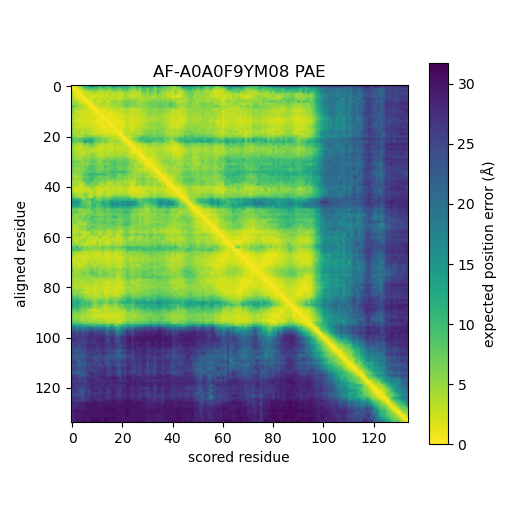883 1.00 52.66 117 GLN A C 1
ATOM 985 O O . GLN A 1 117 ? -4.768 16.326 -21.555 1.00 52.66 117 GLN A O 1
ATOM 990 N N . GLU A 1 118 ? -3.715 18.248 -21.065 1.00 43.19 118 GLU A N 1
ATOM 991 C CA . GLU A 1 118 ? -4.334 18.969 -22.182 1.00 43.19 118 GLU A CA 1
ATOM 992 C C . GLU A 1 118 ? -4.036 18.191 -23.480 1.00 43.19 118 GLU A C 1
ATOM 994 O O . GLU A 1 118 ? -2.873 18.058 -23.861 1.00 43.19 118 GLU A O 1
ATOM 999 N N . ASN A 1 119 ? -5.093 17.652 -24.110 1.00 50.25 119 ASN A N 1
ATOM 1000 C CA . ASN A 1 119 ? -5.120 16.791 -25.311 1.00 50.25 119 ASN A CA 1
ATOM 1001 C C . ASN A 1 119 ? -5.172 15.254 -25.139 1.00 50.25 119 ASN A C 1
ATOM 1003 O O . ASN A 1 119 ? -5.073 14.553 -26.147 1.00 50.25 119 ASN A O 1
ATOM 1007 N N . GLU A 1 120 ? -5.399 14.693 -23.948 1.00 48.69 120 GLU A N 1
ATOM 1008 C CA . GLU A 1 120 ? -5.727 13.257 -23.824 1.00 48.69 120 GLU A CA 1
ATOM 1009 C C . GLU A 1 120 ? -7.237 12.981 -23.939 1.00 48.69 120 GLU A C 1
ATOM 1011 O O . GLU A 1 120 ? -8.057 13.559 -23.225 1.00 48.69 120 GLU A O 1
ATOM 1016 N N . VAL A 1 121 ? -7.612 12.042 -24.815 1.00 56.62 121 VAL A N 1
ATOM 1017 C CA . VAL A 1 121 ? -8.972 11.486 -24.890 1.00 56.62 121 VAL A CA 1
ATOM 1018 C C . VAL A 1 121 ? -9.008 10.207 -24.061 1.00 56.62 121 VAL A C 1
ATOM 1020 O O . VAL A 1 121 ? -8.404 9.200 -24.425 1.00 56.62 121 VAL A O 1
ATOM 1023 N N . VAL A 1 122 ? -9.726 10.238 -22.940 1.00 50.09 122 VAL A N 1
ATOM 1024 C CA . VAL A 1 122 ? -9.963 9.049 -22.115 1.00 50.09 122 VAL A CA 1
ATOM 1025 C C . VAL A 1 122 ? -11.119 8.262 -22.727 1.00 50.09 122 VAL A C 1
ATOM 1027 O O . VAL A 1 122 ? -12.274 8.670 -22.627 1.00 50.09 122 VAL A O 1
ATOM 1030 N N . ILE A 1 123 ? -10.807 7.139 -23.375 1.00 57.09 123 ILE A N 1
ATOM 1031 C CA . ILE A 1 123 ? -11.810 6.205 -23.895 1.00 57.09 123 ILE A CA 1
ATOM 1032 C C . ILE A 1 123 ? -12.145 5.221 -22.773 1.00 57.09 123 ILE A C 1
ATOM 1034 O O . ILE A 1 123 ? -11.321 4.387 -22.399 1.00 57.09 123 ILE A O 1
ATOM 1038 N N . PHE A 1 124 ? -13.347 5.333 -22.213 1.00 58.66 124 PHE A N 1
ATOM 1039 C CA . PHE A 1 124 ? -13.907 4.274 -21.381 1.00 58.66 124 PHE A CA 1
ATOM 1040 C C . PHE A 1 124 ? -14.534 3.224 -22.304 1.00 58.66 124 PHE A C 1
ATOM 1042 O O . PHE A 1 124 ? -15.186 3.613 -23.274 1.00 58.66 124 PHE A O 1
ATOM 1049 N N . PRO A 1 125 ? -14.352 1.918 -22.044 1.00 43.12 125 PRO A N 1
ATOM 1050 C CA . PRO A 1 125 ? -15.140 0.913 -22.742 1.00 43.12 125 PRO A CA 1
ATOM 1051 C C . PRO A 1 125 ? -16.620 1.177 -22.436 1.00 43.12 125 PRO A C 1
ATOM 1053 O O . PRO A 1 125 ? -16.989 1.326 -21.268 1.00 43.12 125 PRO A O 1
ATOM 1056 N N . ASN A 1 126 ? -17.439 1.296 -23.481 1.00 43.12 126 ASN A N 1
ATOM 1057 C CA . ASN A 1 126 ? -18.888 1.348 -23.328 1.00 43.12 126 ASN A CA 1
ATOM 1058 C C . ASN A 1 126 ? -19.341 0.018 -22.709 1.00 43.12 126 ASN A C 1
ATOM 1060 O O . ASN A 1 126 ? -18.849 -1.037 -23.101 1.00 43.12 126 ASN A O 1
ATOM 1064 N N . GLU A 1 127 ? -20.254 0.059 -21.737 1.00 55.38 127 GLU A N 1
ATOM 1065 C CA . GLU A 1 127 ? -20.819 -1.154 -21.118 1.00 55.38 127 GLU A CA 1
ATOM 1066 C C . GLU A 1 127 ? -21.793 -1.912 -22.049 1.00 55.38 127 GLU A C 1
ATOM 1068 O O . GLU A 1 127 ? -22.334 -2.929 -21.635 1.00 55.38 127 GLU A O 1
ATOM 1073 N N . ASP A 1 128 ? -21.934 -1.494 -23.313 1.00 51.25 128 ASP A N 1
ATOM 1074 C CA . ASP A 1 128 ? -22.836 -2.086 -24.305 1.00 51.25 128 ASP A CA 1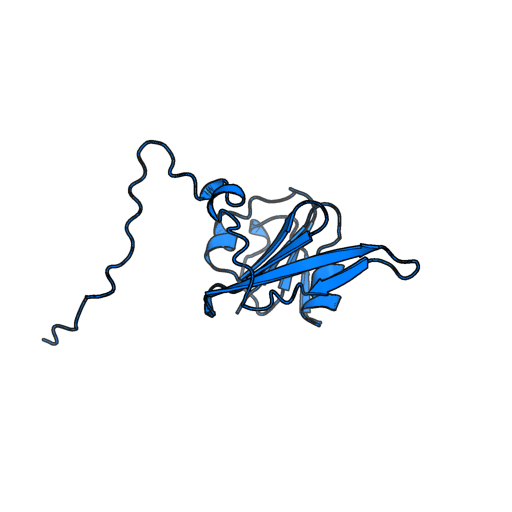
ATOM 1075 C C . ASP A 1 128 ? -22.069 -2.463 -25.590 1.00 51.25 128 ASP A C 1
ATOM 1077 O O . ASP A 1 128 ? -22.164 -1.796 -26.619 1.00 51.25 128 ASP A O 1
ATOM 1081 N N . GLU A 1 129 ? -21.278 -3.531 -25.537 1.00 49.91 129 GLU A N 1
ATOM 1082 C CA . GLU A 1 129 ? -21.053 -4.379 -26.715 1.00 49.91 129 GLU A CA 1
ATOM 1083 C C . GLU A 1 129 ? -21.767 -5.699 -26.419 1.00 49.91 129 GLU A C 1
ATOM 1085 O O . GLU A 1 129 ? -21.176 -6.658 -25.923 1.00 49.91 129 GLU A O 1
ATOM 1090 N N . GLU A 1 130 ? -23.089 -5.693 -26.623 1.00 47.56 130 GLU A N 1
ATOM 1091 C CA . GLU A 1 130 ? -23.855 -6.929 -26.751 1.00 47.56 130 GLU A CA 1
ATOM 1092 C C . GLU A 1 130 ? -23.240 -7.753 -27.887 1.00 47.56 130 GLU A C 1
ATOM 1094 O O . GLU A 1 130 ? -22.977 -7.257 -28.984 1.00 47.56 130 GLU A O 1
ATOM 1099 N N . GLU A 1 131 ? -22.960 -9.009 -27.563 1.00 52.09 131 GLU A N 1
ATOM 1100 C CA . GLU A 1 131 ? -22.425 -10.043 -28.434 1.00 52.09 131 GLU A CA 1
ATOM 1101 C C . GLU A 1 131 ? -23.251 -10.149 -29.729 1.00 52.09 131 GLU A C 1
ATOM 1103 O O . GLU A 1 131 ? -24.378 -10.639 -29.715 1.00 52.09 131 GLU A O 1
ATOM 1108 N N . GLU A 1 132 ? -22.687 -9.755 -30.873 1.00 46.16 132 GLU A N 1
ATOM 1109 C CA . GLU A 1 132 ? -23.129 -10.304 -32.158 1.00 46.16 132 GLU A CA 1
ATOM 1110 C C . GLU A 1 132 ? -22.317 -11.579 -32.430 1.00 46.16 132 GLU A C 1
ATOM 1112 O O . GLU A 1 132 ? -21.190 -11.543 -32.931 1.00 46.16 132 GLU A O 1
ATOM 1117 N N . GLU A 1 133 ? -22.890 -12.720 -32.035 1.00 43.78 133 GLU A N 1
ATOM 1118 C CA . GLU A 1 133 ? -22.467 -14.049 -32.483 1.00 43.78 133 GLU A CA 1
ATOM 1119 C C . GLU A 1 133 ? -22.599 -14.148 -34.018 1.00 43.78 133 GLU A C 1
ATOM 1121 O O . GLU A 1 133 ? -23.649 -13.821 -34.579 1.00 43.78 133 GLU A O 1
ATOM 1126 N N . ILE A 1 134 ? -21.546 -14.625 -34.697 1.00 48.31 134 ILE A N 1
ATOM 1127 C CA . ILE A 1 134 ? -21.584 -15.085 -36.101 1.00 48.31 134 ILE A CA 1
ATOM 1128 C C . ILE A 1 134 ? -21.531 -16.610 -36.118 1.00 48.31 134 ILE A C 1
ATOM 1130 O O . ILE A 1 134 ? -20.630 -17.162 -35.443 1.00 48.31 134 ILE A O 1
#

Organism: NCBI:txid40302

Nearest PDB structures (foldseek):
  6e8m-assembly1_A  TM=5.039E-01  e=5.556E-01  Legionella longbeachae NSW150
  5wox-assembly1_A  TM=4.814E-01  e=2.439E+00  Mycolicibacterium smegmatis MC2 155
  1xs0-assembly1_A-2  TM=4.550E-01  e=3.827E+00  Escherichia coli K-12
  1xs0-assembly2_B  TM=4.722E-01  e=9.417E+00  Escherichia coli K-12

Secondary structure (DSSP, 8-state):
--EEEEESSS-HHHHHHHHS--S-EEEES-GGG-SS--SSEEEEESS-S--HHHHTTSEEEEEETTEEEEEETTTTEEEEEEEEEETTEEEEEE----TT------GGGS-GGGS--TT----PPPS-------

Radius of gyration: 17.39 Å; Cα contacts (8 Å, |Δi|>4): 186; chains: 1; bounding box: 39×34×58 Å

pLDDT: mean 71.2, std 15.82, range [37.94, 90.12]

Mean predicted aligned error: 13.76 Å

Sequence (134 aa):
MKLVVDSYEIPGIIISKQIFKCSNITELKDINDITEIKDTVYCVHEESCDLRKIKYYFNEIVEIKNNLVYYNKRKKVIKYYNIILNDEGYIFKEIKQQIGNKVFINKNEYLPHLKVQENEVVIFPNEDEEEEEI

Solvent-accessible surface area (backbone atoms only — not comparable to full-atom values): 8508 Å² total; per-residue (Å²): 131,46,36,36,28,45,22,65,91,52,60,23,64,59,54,40,41,70,77,68,63,52,85,55,70,41,80,46,66,45,65,78,73,60,79,67,93,64,98,36,37,37,20,29,54,48,92,63,50,84,51,72,79,55,56,76,82,29,27,40,32,39,62,54,87,67,28,35,42,35,40,38,66,93,76,75,42,76,47,42,23,43,59,41,82,54,100,91,40,83,42,76,45,75,59,78,76,63,94,80,69,85,74,83,70,63,73,73,79,79,34,80,86,69,56,70,53,96,89,61,83,85,80,72,84,71,95,76,76,77,83,81,82,130

Foldseek 3Di:
DEEEEAEEPDWSVVVCCAVVVDPFEAEDLEPVVCPDDDPGHYYYYHPSYDCVVVPVPHWYWHDDPQKIWTADPVVRDIWIWGWDQDPVGTDTHIDPPDPPDPPVPPPCVPCVVPPQDVPDDDDDPDPDPDDPDD